Protein AF-A0A222X7Y7-F1 (afdb_monomer)

Structure (mmCIF, N/CA/C/O backbone):
data_AF-A0A222X7Y7-F1
#
_entry.id   AF-A0A222X7Y7-F1
#
loop_
_atom_site.group_PDB
_atom_site.id
_atom_site.type_symbol
_atom_site.label_atom_id
_atom_site.label_alt_id
_atom_site.label_comp_id
_atom_site.label_asym_id
_atom_site.label_entity_id
_atom_site.label_seq_id
_atom_site.pdbx_PDB_ins_code
_atom_site.Cartn_x
_atom_site.Cartn_y
_atom_site.Cartn_z
_atom_site.occupancy
_atom_site.B_iso_or_equiv
_atom_site.auth_seq_id
_atom_site.auth_comp_id
_atom_site.auth_asym_id
_atom_site.auth_atom_id
_atom_site.pdbx_PDB_model_num
ATOM 1 N N . MET A 1 1 ? -8.770 -0.214 -24.053 1.00 42.31 1 MET A N 1
ATOM 2 C CA . MET A 1 1 ? -9.565 -0.746 -22.925 1.00 42.31 1 MET A CA 1
ATOM 3 C C . MET A 1 1 ? -9.275 0.138 -21.732 1.00 42.31 1 MET A C 1
ATOM 5 O O . MET A 1 1 ? -8.101 0.357 -21.471 1.00 42.31 1 MET A O 1
ATOM 9 N N . ALA A 1 2 ? -10.288 0.704 -21.075 1.00 53.00 2 ALA A N 1
ATOM 10 C CA . ALA A 1 2 ? -10.055 1.390 -19.808 1.00 53.00 2 ALA A CA 1
ATOM 11 C C . ALA A 1 2 ? -9.649 0.323 -18.785 1.00 53.00 2 ALA A C 1
ATOM 13 O O . ALA A 1 2 ? -10.415 -0.610 -18.542 1.00 53.00 2 ALA A O 1
ATOM 14 N N . THR A 1 3 ? -8.428 0.402 -18.264 1.00 75.62 3 THR A N 1
ATOM 15 C CA . THR A 1 3 ? -8.021 -0.407 -17.115 1.00 75.62 3 THR A CA 1
ATOM 16 C C . THR A 1 3 ? -8.934 -0.026 -15.945 1.00 75.62 3 THR A C 1
ATOM 18 O O . THR A 1 3 ? -9.217 1.148 -15.730 1.00 75.62 3 THR A O 1
ATOM 21 N N . LYS A 1 4 ? -9.516 -1.009 -15.253 1.00 88.38 4 LYS A N 1
ATOM 22 C CA . LYS A 1 4 ? -10.373 -0.761 -14.086 1.00 88.38 4 LYS A CA 1
ATOM 23 C C . LYS A 1 4 ? -9.467 -0.563 -12.869 1.00 88.38 4 LYS A C 1
ATOM 25 O O . LYS A 1 4 ? -8.509 -1.310 -12.704 1.00 88.38 4 LYS A O 1
ATOM 30 N N . PHE A 1 5 ? -9.776 0.413 -12.019 1.00 95.12 5 PHE A N 1
ATOM 31 C CA . PHE A 1 5 ? -9.166 0.520 -10.696 1.00 95.12 5 PHE A CA 1
ATOM 32 C C . PHE A 1 5 ? -9.981 -0.309 -9.694 1.00 95.12 5 PHE A C 1
ATOM 34 O O . PHE A 1 5 ? -11.063 0.095 -9.277 1.00 95.12 5 PHE A O 1
ATOM 41 N N . ASP A 1 6 ? -9.491 -1.505 -9.370 1.00 96.00 6 ASP A N 1
ATOM 42 C CA . ASP A 1 6 ? -10.204 -2.549 -8.619 1.00 96.00 6 ASP A CA 1
ATOM 43 C C . ASP A 1 6 ? -9.335 -3.193 -7.522 1.00 96.00 6 ASP A C 1
ATOM 45 O O . ASP A 1 6 ? -9.471 -4.371 -7.201 1.00 96.00 6 ASP A O 1
ATOM 49 N N . VAL A 1 7 ? -8.431 -2.418 -6.915 1.00 97.25 7 VAL A N 1
ATOM 50 C CA . VAL A 1 7 ? -7.448 -2.916 -5.931 1.00 97.25 7 VAL A CA 1
ATOM 51 C C . VAL A 1 7 ? -8.078 -3.629 -4.728 1.00 97.25 7 VAL A C 1
ATOM 53 O O . VAL A 1 7 ? -7.539 -4.638 -4.275 1.00 97.25 7 VAL A O 1
ATOM 56 N N . GLU A 1 8 ? -9.234 -3.160 -4.248 1.00 97.94 8 GLU A N 1
ATOM 57 C CA . GLU A 1 8 ? -9.965 -3.802 -3.146 1.00 97.94 8 GLU A CA 1
ATOM 58 C C . GLU A 1 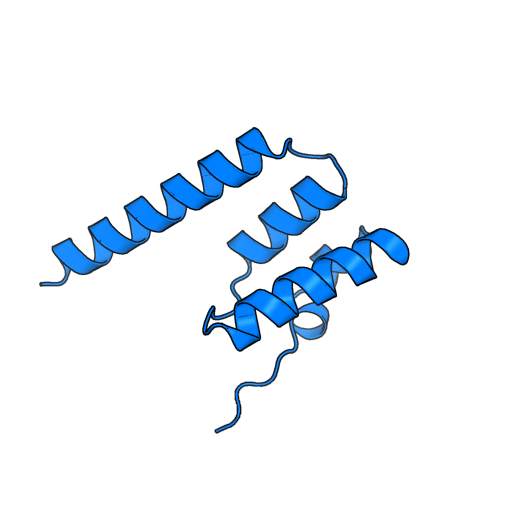8 ? -10.580 -5.148 -3.556 1.00 97.94 8 GLU A C 1
ATOM 60 O O . GLU A 1 8 ? -10.652 -6.061 -2.737 1.00 97.94 8 GLU A O 1
ATOM 65 N N . GLU A 1 9 ? -10.999 -5.290 -4.818 1.00 97.94 9 GLU A N 1
ATOM 66 C CA . GLU A 1 9 ? -11.529 -6.547 -5.361 1.00 97.94 9 GLU A CA 1
ATOM 67 C C . GLU A 1 9 ? -10.398 -7.540 -5.667 1.00 97.94 9 GLU A C 1
ATOM 69 O O . GLU A 1 9 ? -10.567 -8.745 -5.488 1.00 97.94 9 GLU A O 1
ATOM 74 N N . ARG A 1 10 ? -9.237 -7.041 -6.113 1.00 97.50 10 ARG A N 1
ATOM 75 C CA . ARG A 1 10 ? -8.065 -7.862 -6.450 1.00 97.50 10 ARG A CA 1
ATOM 76 C C . ARG A 1 10 ? -7.385 -8.464 -5.224 1.00 97.50 10 ARG A C 1
ATOM 78 O O . ARG A 1 10 ? -6.914 -9.596 -5.314 1.00 97.50 10 ARG A O 1
ATOM 85 N N . TRP A 1 11 ? -7.314 -7.723 -4.114 1.00 98.38 11 TRP A N 1
ATOM 86 C CA . TRP A 1 11 ? -6.611 -8.146 -2.892 1.00 98.38 11 TRP A CA 1
ATOM 87 C C . TRP A 1 11 ? -7.410 -7.873 -1.609 1.00 98.38 11 TRP A C 1
ATOM 89 O O . TRP A 1 11 ? -6.923 -7.174 -0.711 1.00 98.38 11 TRP A O 1
ATOM 99 N N . PRO A 1 12 ? -8.636 -8.410 -1.484 1.00 98.19 12 PRO A N 1
ATOM 100 C CA . PRO A 1 12 ? -9.511 -8.135 -0.345 1.00 98.19 12 PRO A CA 1
ATOM 101 C C . PRO A 1 12 ? -8.875 -8.511 1.002 1.00 98.19 12 PRO A C 1
ATOM 103 O O . PRO A 1 12 ? -9.156 -7.872 2.017 1.00 98.19 12 PRO A O 1
ATOM 106 N N . GLU A 1 13 ? -7.979 -9.501 1.024 1.00 98.31 13 GLU A N 1
ATOM 107 C CA . GLU A 1 13 ? -7.262 -9.949 2.219 1.00 98.31 13 GLU A CA 1
ATOM 108 C C . GLU A 1 13 ? -6.300 -8.896 2.790 1.00 98.31 13 GLU A C 1
ATOM 110 O O . GLU A 1 13 ? -6.043 -8.878 3.996 1.00 98.31 13 GLU A O 1
ATOM 115 N N . LEU A 1 14 ? -5.782 -7.994 1.951 1.00 98.44 14 LEU A N 1
ATOM 116 C CA . LEU A 1 14 ? -4.928 -6.901 2.412 1.00 98.44 14 LEU A CA 1
ATOM 117 C C . LEU A 1 14 ? -5.773 -5.795 3.063 1.00 98.44 14 LEU A C 1
ATOM 119 O O . LEU A 1 14 ? -5.445 -5.313 4.145 1.00 98.44 14 LEU A O 1
ATOM 123 N N . PHE A 1 15 ? -6.915 -5.453 2.459 1.00 98.31 15 PHE A N 1
ATOM 124 C CA . PHE A 1 15 ? -7.809 -4.394 2.947 1.00 98.31 15 PHE A CA 1
ATOM 125 C C . PHE A 1 15 ? -8.670 -4.807 4.149 1.00 98.31 15 PHE A C 1
ATOM 127 O O . PHE A 1 15 ? -9.196 -3.940 4.853 1.00 98.31 15 PHE A O 1
ATOM 134 N N . ALA A 1 16 ? -8.836 -6.107 4.405 1.00 98.00 16 ALA A N 1
ATOM 135 C CA . ALA A 1 16 ? -9.554 -6.624 5.575 1.00 98.00 16 ALA A CA 1
ATOM 136 C C . ALA A 1 16 ? -8.897 -6.238 6.915 1.00 98.00 16 ALA A C 1
ATOM 138 O O . ALA A 1 16 ? -9.547 -6.294 7.955 1.00 98.00 16 ALA A O 1
ATOM 139 N N . GLN A 1 17 ? -7.623 -5.840 6.889 1.00 96.25 17 GLN A N 1
ATOM 140 C CA . GLN A 1 17 ? -6.838 -5.477 8.071 1.00 96.25 17 GLN A CA 1
ATOM 141 C C . GLN A 1 17 ? -6.966 -3.997 8.460 1.00 96.25 17 GLN A C 1
ATOM 143 O O . GLN A 1 17 ? -6.485 -3.608 9.521 1.00 96.25 17 GLN A O 1
ATOM 148 N N . LEU A 1 18 ? -7.571 -3.172 7.601 1.00 97.88 18 LEU A N 1
ATOM 149 C CA . LEU A 1 18 ? -7.647 -1.725 7.776 1.00 97.88 18 LEU A CA 1
ATOM 150 C C . LEU A 1 18 ? -8.971 -1.296 8.398 1.00 97.88 18 LEU A C 1
ATOM 152 O O . LEU A 1 18 ? -10.038 -1.802 8.034 1.00 97.88 18 LEU A O 1
ATOM 156 N N . ASP A 1 19 ? -8.916 -0.276 9.251 1.00 97.69 19 ASP A N 1
ATOM 157 C CA . ASP A 1 19 ? -10.114 0.471 9.613 1.00 97.69 19 ASP A CA 1
ATOM 158 C C . ASP A 1 19 ? -10.620 1.341 8.441 1.00 97.69 19 ASP A C 1
ATOM 160 O O . ASP A 1 19 ? -10.003 1.456 7.378 1.00 97.69 19 ASP A O 1
ATOM 164 N N . SER A 1 20 ? -11.784 1.972 8.617 1.00 97.44 20 SER A N 1
ATOM 165 C CA . SER A 1 20 ? -12.407 2.781 7.558 1.00 97.44 20 SER A CA 1
ATOM 166 C C . SER A 1 20 ? -11.611 4.035 7.174 1.00 97.44 20 SER A C 1
ATOM 168 O O . SER A 1 20 ? -11.729 4.502 6.039 1.00 97.44 20 SER A O 1
ATOM 170 N N . ALA A 1 21 ? -10.845 4.619 8.098 1.00 97.31 21 ALA A N 1
ATOM 171 C CA . ALA A 1 21 ? -10.034 5.802 7.830 1.00 97.31 21 ALA A CA 1
ATOM 172 C C . ALA A 1 21 ? -8.758 5.419 7.074 1.00 97.31 21 ALA A C 1
ATOM 174 O O . ALA A 1 21 ? -8.480 6.001 6.024 1.00 97.31 21 ALA A O 1
ATOM 175 N N . GLN A 1 22 ? -8.057 4.387 7.543 1.00 97.75 22 GLN A N 1
ATOM 176 C CA . GLN A 1 22 ? -6.885 3.815 6.884 1.00 97.75 22 GLN A CA 1
ATOM 177 C C . GLN A 1 22 ? -7.230 3.326 5.479 1.00 97.75 22 GLN A C 1
ATOM 179 O O . GLN A 1 22 ? -6.551 3.679 4.517 1.00 97.75 22 GLN A O 1
ATOM 184 N N . ARG A 1 23 ? -8.334 2.581 5.331 1.00 98.31 23 ARG A N 1
ATOM 185 C CA . ARG A 1 23 ? -8.806 2.100 4.027 1.00 98.31 23 ARG A CA 1
ATOM 186 C C . ARG A 1 23 ? -9.024 3.254 3.055 1.00 98.31 23 ARG A C 1
ATOM 188 O O . ARG A 1 23 ? -8.556 3.185 1.924 1.00 98.31 23 ARG A O 1
ATOM 195 N N . ARG A 1 24 ? -9.696 4.327 3.487 1.00 98.00 24 ARG A N 1
ATOM 196 C CA . ARG A 1 24 ? -9.933 5.501 2.634 1.00 98.00 24 ARG A CA 1
ATOM 197 C C . ARG A 1 24 ? -8.627 6.168 2.212 1.00 98.00 24 ARG A C 1
ATOM 199 O O . ARG A 1 24 ? -8.488 6.485 1.035 1.00 98.00 24 ARG A O 1
ATOM 206 N N . ALA A 1 25 ? -7.695 6.359 3.145 1.00 97.56 25 ALA A N 1
ATOM 207 C CA . ALA A 1 25 ? -6.395 6.958 2.854 1.00 97.56 25 ALA A CA 1
ATOM 208 C C . ALA A 1 25 ? -5.611 6.123 1.828 1.00 97.56 25 ALA A C 1
ATOM 210 O O . ALA A 1 25 ? -5.201 6.650 0.798 1.00 97.56 25 ALA A O 1
ATOM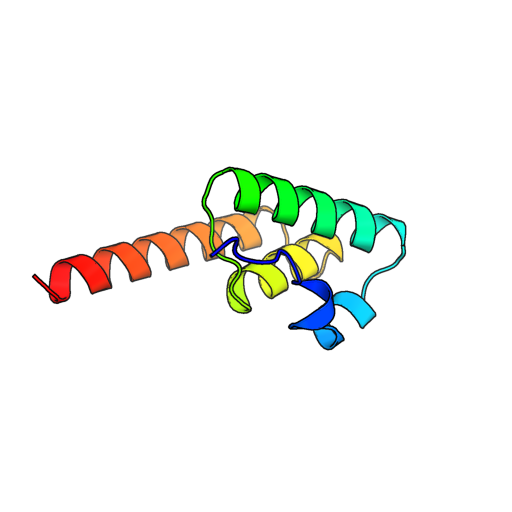 211 N N . VAL A 1 26 ? -5.504 4.808 2.050 1.00 98.25 26 VAL A N 1
ATOM 212 C CA . VAL A 1 26 ? -4.819 3.881 1.136 1.00 98.25 26 VAL A CA 1
ATOM 213 C C . VAL A 1 26 ? -5.455 3.901 -0.255 1.00 98.25 26 VAL A C 1
ATOM 215 O O . VAL A 1 26 ? -4.749 4.065 -1.247 1.00 98.25 26 VAL A O 1
ATOM 218 N N . VAL A 1 27 ? -6.783 3.781 -0.354 1.00 98.25 27 VAL A N 1
ATOM 219 C CA . VAL A 1 27 ? -7.484 3.777 -1.650 1.00 98.25 27 VAL A CA 1
ATOM 220 C C . VAL A 1 27 ? -7.269 5.090 -2.407 1.00 98.25 27 VAL A C 1
ATOM 222 O O . VAL A 1 27 ? -7.038 5.054 -3.613 1.00 98.25 27 VAL A O 1
ATOM 225 N N . GLN A 1 28 ? -7.292 6.240 -1.725 1.00 98.25 28 GLN A N 1
ATOM 226 C CA . GLN A 1 28 ? -7.040 7.537 -2.360 1.00 98.25 28 GLN A CA 1
ATOM 227 C C . GLN A 1 28 ? -5.604 7.666 -2.879 1.00 98.25 28 GLN A C 1
ATOM 229 O O . GLN A 1 28 ? -5.411 8.095 -4.016 1.00 98.25 28 GLN A O 1
ATOM 234 N N . SER A 1 29 ? -4.609 7.249 -2.094 1.00 97.62 29 SER A N 1
ATOM 235 C CA . SER A 1 29 ? -3.206 7.254 -2.523 1.00 97.62 29 SER A CA 1
ATOM 236 C C . SER A 1 29 ? -2.977 6.354 -3.742 1.00 97.62 29 SER A C 1
ATOM 238 O O . SER A 1 29 ? -2.352 6.778 -4.714 1.00 97.62 29 SER A O 1
ATOM 240 N N . LEU A 1 30 ? -3.538 5.140 -3.733 1.00 97.88 30 LEU A N 1
ATOM 241 C CA . LEU A 1 30 ? -3.437 4.200 -4.854 1.00 97.88 30 LEU A CA 1
ATOM 242 C C . LEU A 1 30 ? -4.164 4.709 -6.107 1.00 97.88 30 LEU A C 1
ATOM 244 O O . LEU A 1 30 ? -3.662 4.534 -7.216 1.00 97.88 30 LEU A O 1
ATOM 248 N N . ALA A 1 31 ? -5.324 5.352 -5.945 1.00 97.69 31 ALA A N 1
ATOM 249 C CA . ALA A 1 31 ? -6.071 5.931 -7.058 1.00 97.69 31 ALA A CA 1
ATOM 250 C C . ALA A 1 31 ? -5.309 7.097 -7.707 1.00 97.69 31 ALA A C 1
ATOM 252 O O . ALA A 1 31 ? -5.292 7.197 -8.932 1.00 97.69 31 ALA A O 1
ATOM 253 N N . SER A 1 32 ? -4.645 7.944 -6.908 1.00 97.44 32 SER A N 1
ATOM 254 C CA . SER A 1 32 ? -3.790 9.022 -7.429 1.00 97.44 32 SER A CA 1
ATOM 255 C C . SER A 1 32 ? -2.655 8.458 -8.279 1.00 97.44 32 SER A C 1
ATOM 257 O O . SER A 1 32 ? -2.529 8.821 -9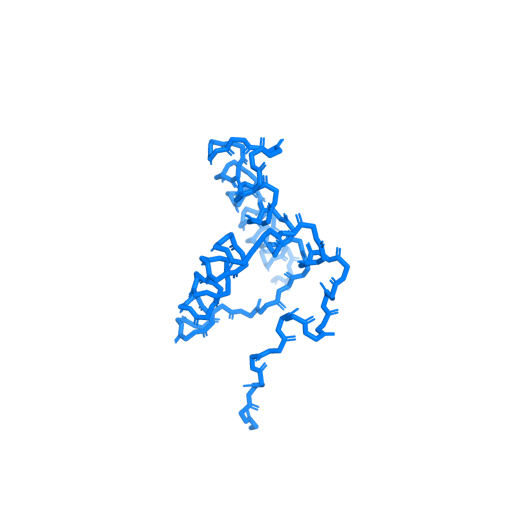.445 1.00 97.44 32 SER A O 1
ATOM 259 N N . ALA A 1 33 ? -1.896 7.498 -7.738 1.00 95.75 33 ALA A N 1
ATOM 260 C CA . ALA A 1 33 ? -0.800 6.861 -8.467 1.00 95.75 33 ALA A CA 1
ATOM 261 C C . ALA A 1 33 ? -1.291 6.198 -9.765 1.00 95.75 33 ALA A C 1
ATOM 263 O O . ALA A 1 33 ? -0.663 6.323 -10.816 1.00 95.75 33 ALA A O 1
ATOM 264 N N . TRP A 1 34 ? -2.449 5.536 -9.716 1.00 9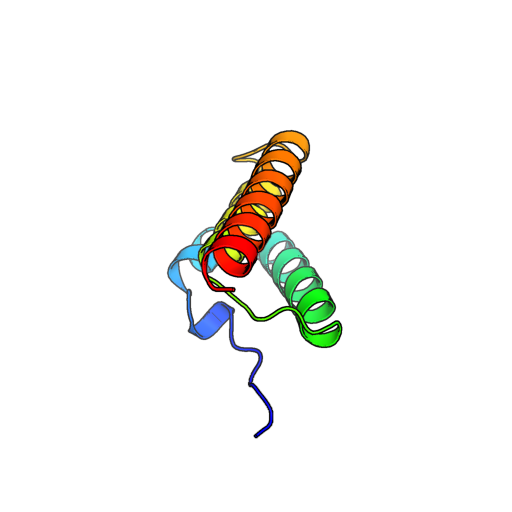6.81 34 TRP A N 1
ATOM 265 C CA . TRP A 1 34 ? -3.059 4.928 -10.894 1.00 96.81 34 TRP A CA 1
ATOM 266 C C . TRP A 1 34 ? -3.408 5.954 -11.983 1.00 96.81 34 TRP A C 1
ATOM 268 O O . TRP A 1 34 ? -3.125 5.725 -13.160 1.00 96.81 34 TRP A O 1
ATOM 278 N N . HIS A 1 35 ? -3.953 7.114 -11.607 1.00 95.88 35 HIS A N 1
ATOM 279 C CA . HIS A 1 35 ? -4.209 8.214 -12.542 1.00 95.88 35 HIS A CA 1
ATOM 280 C C . HIS A 1 35 ? -2.931 8.834 -13.129 1.00 95.88 35 HIS A C 1
ATOM 282 O O . HIS A 1 35 ? -2.984 9.420 -14.210 1.00 95.88 35 HIS A O 1
ATOM 288 N N . GLU A 1 36 ? -1.791 8.663 -12.462 1.00 95.25 36 GLU A N 1
ATOM 289 C CA . GLU A 1 36 ? -0.461 9.076 -12.927 1.00 95.25 36 GLU A CA 1
ATOM 290 C C . GLU A 1 36 ? 0.248 8.001 -13.774 1.00 95.25 36 GLU A C 1
ATOM 292 O O . GLU A 1 36 ? 1.378 8.197 -14.217 1.00 95.25 36 GLU A O 1
ATOM 297 N N . GLY A 1 37 ? -0.421 6.877 -14.048 1.00 94.38 37 GLY A N 1
ATOM 298 C CA . GLY A 1 37 ? 0.085 5.815 -14.918 1.00 94.38 37 GLY A CA 1
ATOM 299 C C . GLY A 1 37 ? 0.779 4.662 -14.194 1.00 94.38 37 GLY A C 1
ATOM 300 O O . GLY A 1 37 ? 1.313 3.776 -14.860 1.00 94.38 37 GLY A O 1
ATOM 301 N N . TRP A 1 38 ? 0.761 4.620 -12.857 1.00 94.25 38 TRP A N 1
ATOM 302 C CA . TRP A 1 38 ? 1.187 3.427 -12.125 1.00 94.25 38 TRP A CA 1
ATOM 303 C C . TRP A 1 38 ? 0.178 2.286 -12.308 1.00 94.25 38 TRP A C 1
ATOM 305 O O . TRP A 1 38 ? -1.035 2.462 -12.172 1.00 94.25 38 TRP A O 1
ATOM 315 N N . GLU A 1 39 ? 0.679 1.083 -12.579 1.00 94.62 39 GLU A N 1
ATOM 316 C CA . GLU A 1 39 ? -0.145 -0.119 -12.665 1.00 94.62 39 GLU A CA 1
ATOM 317 C C . GLU A 1 39 ? -0.195 -0.850 -11.318 1.00 94.62 39 GLU A C 1
ATOM 319 O O . GLU A 1 39 ? 0.856 -1.226 -10.781 1.00 94.62 39 GLU A O 1
ATOM 324 N N . PRO A 1 40 ? -1.397 -1.136 -10.778 1.00 95.25 40 PRO A N 1
ATOM 325 C CA . PRO A 1 40 ? -1.479 -1.793 -9.492 1.00 95.25 40 PRO A CA 1
ATOM 326 C C . PRO A 1 40 ? -0.869 -3.190 -9.487 1.00 95.25 40 PRO A C 1
ATOM 328 O O . PRO A 1 40 ? -1.282 -4.079 -10.243 1.00 95.25 40 PRO A O 1
ATOM 331 N N . ASN A 1 41 ? 0.043 -3.409 -8.541 1.00 95.62 41 ASN A N 1
ATOM 332 C CA . ASN A 1 41 ? 0.636 -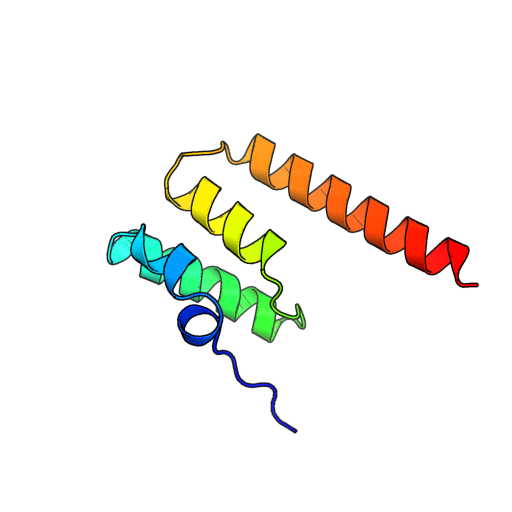4.703 -8.228 1.00 95.62 41 ASN A CA 1
ATOM 333 C C . ASN A 1 41 ? 0.545 -5.002 -6.722 1.00 95.62 41 ASN A C 1
ATOM 335 O O . ASN A 1 41 ? 0.434 -4.101 -5.892 1.00 95.62 41 ASN A O 1
ATOM 339 N N . ARG A 1 42 ? 0.571 -6.293 -6.377 1.00 97.31 42 ARG A N 1
ATOM 340 C CA . ARG A 1 42 ? 0.284 -6.752 -5.013 1.00 97.31 42 ARG A CA 1
ATOM 341 C C . ARG A 1 42 ? 1.353 -6.331 -4.003 1.00 97.31 42 ARG A C 1
ATOM 343 O O . ARG A 1 42 ? 1.015 -6.096 -2.850 1.00 97.31 42 ARG A O 1
ATOM 350 N N . GLU A 1 43 ? 2.620 -6.283 -4.418 1.00 97.62 43 GLU A N 1
ATOM 351 C CA . GLU A 1 43 ? 3.757 -5.969 -3.538 1.00 97.62 43 GLU A CA 1
ATOM 352 C C . GLU A 1 43 ? 3.678 -4.515 -3.054 1.00 97.62 43 GLU A C 1
ATOM 354 O O . GLU A 1 43 ? 3.732 -4.263 -1.854 1.00 97.62 43 GLU A O 1
ATOM 359 N N . ASP A 1 44 ? 3.449 -3.569 -3.965 1.00 97.06 44 ASP A N 1
ATOM 360 C CA . ASP A 1 44 ? 3.302 -2.148 -3.630 1.00 97.06 44 ASP A CA 1
ATOM 361 C C . ASP A 1 44 ? 2.064 -1.873 -2.769 1.00 97.06 44 ASP A C 1
ATOM 363 O O . ASP A 1 44 ? 2.139 -1.107 -1.808 1.00 97.06 44 ASP A O 1
ATOM 367 N N . VAL A 1 45 ? 0.935 -2.530 -3.065 1.00 98.19 45 VAL A N 1
ATOM 368 C CA . VAL A 1 45 ? -0.277 -2.396 -2.243 1.00 98.19 45 VAL A CA 1
ATOM 369 C C . VAL A 1 45 ? -0.058 -2.941 -0.834 1.00 98.19 45 VAL A C 1
ATOM 371 O O . VAL A 1 45 ? -0.480 -2.306 0.129 1.00 98.19 45 VAL A O 1
ATOM 374 N N . ALA A 1 46 ? 0.620 -4.082 -0.690 1.00 98.44 46 ALA A N 1
ATOM 375 C CA . ALA A 1 46 ? 0.934 -4.638 0.623 1.00 98.44 46 ALA A CA 1
ATOM 376 C C . ALA A 1 46 ? 1.860 -3.715 1.431 1.00 98.44 46 ALA A C 1
ATOM 378 O O . ALA A 1 46 ? 1.584 -3.467 2.601 1.00 98.44 46 ALA A O 1
ATOM 379 N N . ASP A 1 47 ? 2.901 -3.158 0.806 1.00 98.31 47 ASP A N 1
ATOM 380 C CA . ASP A 1 47 ? 3.837 -2.250 1.477 1.00 98.31 47 ASP A CA 1
ATOM 381 C C . ASP A 1 47 ? 3.152 -0.955 1.950 1.00 98.31 47 ASP A C 1
ATOM 383 O O . ASP A 1 47 ? 3.395 -0.514 3.073 1.00 98.31 47 ASP A O 1
ATOM 387 N N . LEU A 1 48 ? 2.261 -0.363 1.143 1.00 98.19 48 LEU A N 1
ATOM 388 C CA . LEU A 1 48 ? 1.503 0.824 1.561 1.00 98.19 48 LEU A CA 1
ATOM 389 C C . LEU A 1 48 ? 0.520 0.507 2.699 1.00 98.19 48 LEU A C 1
ATOM 391 O O . LEU A 1 48 ? 0.329 1.318 3.599 1.00 98.19 48 LEU A O 1
ATOM 395 N N . ILE A 1 49 ? -0.102 -0.674 2.681 1.00 98.62 49 ILE A N 1
ATOM 396 C CA . ILE A 1 49 ? -1.006 -1.119 3.751 1.00 98.62 49 ILE A CA 1
ATOM 397 C C . ILE A 1 49 ? -0.242 -1.366 5.052 1.00 98.62 49 ILE A C 1
ATOM 399 O O . ILE A 1 49 ? -0.722 -0.994 6.124 1.00 98.62 49 ILE A O 1
ATOM 403 N N . ASP A 1 50 ? 0.948 -1.962 4.969 1.00 98.44 50 ASP A N 1
ATOM 404 C CA . ASP A 1 50 ? 1.832 -2.154 6.115 1.00 98.44 50 ASP A CA 1
ATOM 405 C C . ASP A 1 50 ? 2.287 -0.819 6.716 1.00 98.44 50 ASP A C 1
ATOM 407 O O . ASP A 1 50 ? 2.360 -0.703 7.940 1.00 98.44 50 ASP A O 1
ATOM 411 N N . GLU A 1 51 ? 2.547 0.192 5.888 1.00 98.19 51 GLU A N 1
ATOM 412 C CA . GLU A 1 51 ? 2.877 1.543 6.351 1.00 98.19 51 GLU A CA 1
ATOM 413 C C . GLU A 1 51 ? 1.660 2.211 7.009 1.00 98.19 51 GLU A C 1
ATOM 415 O O . GLU A 1 51 ? 1.732 2.618 8.169 1.00 98.19 51 GLU A O 1
ATOM 420 N N . ALA A 1 52 ? 0.497 2.186 6.350 1.00 97.31 52 ALA A N 1
ATOM 421 C CA . ALA A 1 52 ? -0.731 2.813 6.843 1.00 97.31 52 ALA A CA 1
ATOM 422 C C . ALA A 1 52 ? -1.239 2.223 8.174 1.00 97.31 52 ALA A C 1
ATOM 424 O O . ALA A 1 52 ? -1.902 2.913 8.957 1.00 97.31 52 ALA A O 1
ATOM 425 N N . ARG A 1 53 ? -0.942 0.944 8.448 1.00 96.81 53 ARG A N 1
ATOM 426 C CA . ARG A 1 53 ? -1.260 0.276 9.725 1.00 96.81 53 ARG A CA 1
ATOM 427 C C . ARG A 1 53 ? -0.131 0.341 10.759 1.00 96.81 53 ARG A C 1
ATOM 429 O O . ARG A 1 53 ? -0.286 -0.206 11.848 1.00 96.81 53 ARG A O 1
ATOM 436 N N . GLY A 1 54 ? 0.995 0.975 10.425 1.00 96.50 54 GLY A N 1
ATOM 437 C CA . GLY A 1 54 ? 2.157 1.131 11.302 1.00 96.50 54 GLY A CA 1
ATOM 438 C C . GLY A 1 54 ? 2.979 -0.144 11.517 1.00 96.50 54 GLY A C 1
ATOM 439 O O . GLY A 1 54 ? 3.733 -0.228 12.484 1.00 96.50 54 GLY A O 1
ATOM 440 N N . ALA A 1 55 ? 2.835 -1.152 10.654 1.00 98.06 55 ALA A N 1
ATOM 441 C CA . ALA A 1 55 ? 3.648 -2.369 10.699 1.00 98.06 55 ALA A CA 1
ATOM 442 C C . ALA A 1 55 ? 5.062 -2.153 10.144 1.00 98.06 55 ALA A C 1
ATOM 444 O O . ALA A 1 55 ? 5.992 -2.856 10.542 1.00 98.06 55 ALA A O 1
ATOM 445 N N . ILE A 1 56 ? 5.224 -1.174 9.252 1.00 98.31 56 ILE A N 1
ATOM 446 C CA . ILE A 1 56 ? 6.519 -0.651 8.821 1.00 98.31 56 ILE A CA 1
ATOM 447 C C . ILE A 1 56 ? 6.545 0.867 8.972 1.00 98.31 56 ILE A C 1
ATOM 449 O O . ILE A 1 56 ? 5.502 1.517 8.968 1.00 98.3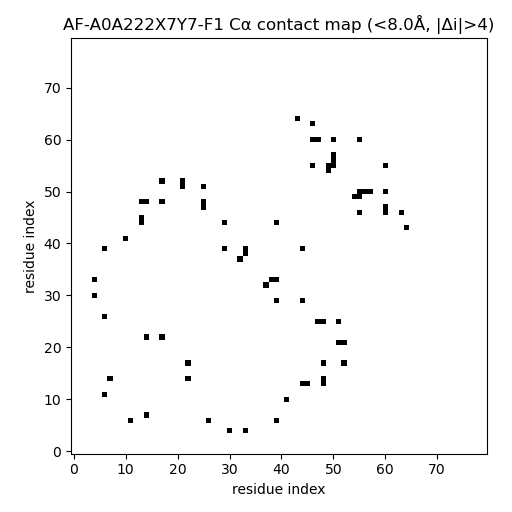1 56 ILE A O 1
ATOM 453 N N . THR A 1 57 ? 7.741 1.435 9.104 1.00 98.38 57 THR A N 1
ATOM 454 C CA . THR A 1 57 ? 7.897 2.892 9.094 1.00 98.38 57 THR A CA 1
ATOM 455 C C . THR A 1 57 ? 7.873 3.430 7.666 1.00 98.38 57 THR A C 1
ATOM 457 O O . THR A 1 57 ? 8.120 2.700 6.700 1.00 98.38 57 THR A O 1
ATOM 460 N N . PHE A 1 58 ? 7.657 4.735 7.528 1.00 97.19 58 PHE A N 1
ATOM 461 C CA . PHE A 1 58 ? 7.757 5.406 6.237 1.00 97.19 58 PHE A CA 1
ATOM 462 C C . PHE A 1 58 ? 9.158 5.266 5.608 1.00 97.19 58 PHE A C 1
ATOM 464 O O . PHE A 1 58 ? 9.286 5.130 4.390 1.00 97.19 58 PHE A O 1
ATOM 471 N N . GLU A 1 59 ? 10.228 5.234 6.411 1.00 98.50 59 GLU A N 1
ATOM 472 C CA . GLU A 1 59 ? 11.594 4.994 5.922 1.00 98.50 59 GLU A CA 1
ATOM 473 C C . GLU A 1 59 ? 11.775 3.574 5.371 1.00 98.50 59 GLU A C 1
ATOM 475 O O . GLU A 1 59 ? 12.461 3.380 4.366 1.00 98.50 59 GLU A O 1
AT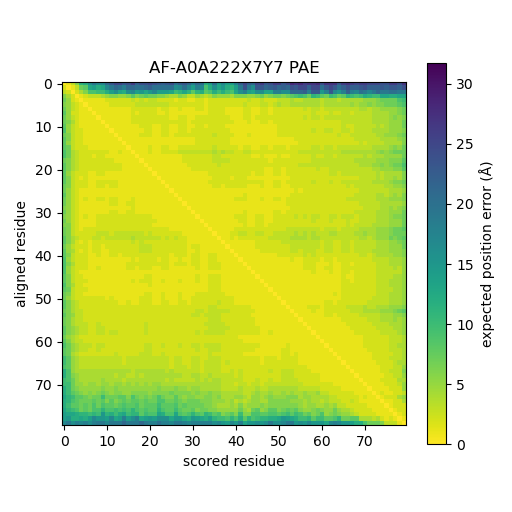OM 480 N N . GLU A 1 60 ? 11.167 2.571 6.009 1.00 98.50 60 GLU A N 1
ATOM 481 C CA . GLU A 1 60 ? 11.148 1.196 5.499 1.00 98.50 60 GLU A CA 1
ATOM 482 C C . GLU A 1 60 ? 10.392 1.119 4.171 1.00 98.50 60 GLU A C 1
ATOM 484 O O . GLU A 1 60 ? 10.916 0.570 3.198 1.00 98.50 60 GLU A O 1
ATOM 489 N N . TYR A 1 61 ? 9.201 1.718 4.112 1.00 98.00 61 TYR A N 1
ATOM 490 C CA . TYR A 1 61 ? 8.391 1.798 2.899 1.00 98.00 61 TYR A CA 1
ATOM 491 C C . TYR A 1 61 ? 9.165 2.433 1.731 1.00 98.00 61 TYR A C 1
ATOM 493 O O . TYR A 1 61 ? 9.225 1.871 0.630 1.00 98.00 61 TYR A O 1
ATOM 501 N N . GLN A 1 62 ? 9.833 3.565 1.973 1.00 97.56 62 GLN A N 1
ATOM 502 C CA . GLN A 1 62 ? 10.669 4.223 0.968 1.00 97.56 62 GLN A CA 1
ATOM 503 C C . GLN A 1 62 ? 11.828 3.334 0.517 1.00 97.56 62 GLN A C 1
ATOM 505 O O . GLN A 1 62 ? 12.060 3.193 -0.684 1.00 97.56 62 GLN A O 1
ATOM 510 N N . ARG A 1 63 ? 12.536 2.687 1.451 1.00 98.25 63 ARG A N 1
ATOM 511 C CA . ARG A 1 63 ? 13.661 1.806 1.108 1.00 98.25 63 ARG A CA 1
ATOM 512 C C . ARG A 1 63 ? 13.220 0.646 0.219 1.00 98.25 63 ARG A C 1
ATOM 514 O O . ARG A 1 63 ? 13.898 0.341 -0.762 1.00 98.25 63 ARG A O 1
ATOM 521 N N . ARG A 1 64 ? 12.080 0.018 0.529 1.00 98.06 64 ARG A N 1
ATOM 522 C CA . ARG A 1 64 ? 11.498 -1.050 -0.301 1.00 98.06 64 ARG A CA 1
ATOM 523 C C . ARG A 1 64 ? 11.124 -0.540 -1.686 1.00 98.06 64 ARG A C 1
ATOM 525 O O . ARG A 1 64 ? 11.424 -1.207 -2.675 1.00 98.06 64 ARG A O 1
ATOM 532 N N . SER A 1 65 ? 10.518 0.642 -1.760 1.00 95.56 65 SER A N 1
ATOM 533 C CA . SER A 1 65 ? 10.119 1.280 -3.019 1.00 95.56 65 SER A CA 1
ATOM 534 C C . SER A 1 65 ? 11.323 1.573 -3.921 1.00 95.56 65 SER A C 1
ATOM 536 O O . SER A 1 65 ? 11.315 1.196 -5.093 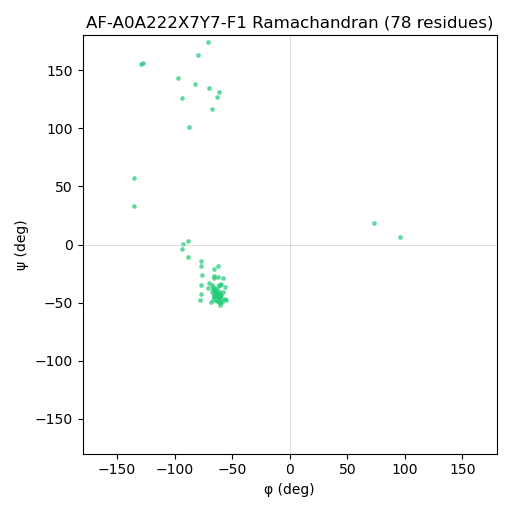1.00 95.56 65 SER A O 1
ATOM 538 N N . VAL A 1 66 ? 12.403 2.133 -3.367 1.00 96.69 66 VAL A N 1
ATOM 539 C CA . VAL A 1 66 ? 13.661 2.368 -4.100 1.00 96.69 66 VAL A CA 1
ATOM 540 C C . VAL A 1 66 ? 14.268 1.052 -4.583 1.00 96.69 66 VAL A C 1
ATOM 542 O O . VAL A 1 66 ? 14.548 0.903 -5.771 1.00 96.69 66 VAL A O 1
ATOM 545 N N . ALA A 1 67 ? 14.388 0.054 -3.702 1.00 96.62 67 ALA A N 1
ATOM 546 C CA . ALA A 1 67 ? 14.946 -1.244 -4.074 1.00 96.62 67 ALA A CA 1
ATOM 547 C C . ALA A 1 67 ? 14.131 -1.934 -5.187 1.00 96.62 67 ALA A C 1
ATOM 549 O O . ALA A 1 67 ? 14.697 -2.610 -6.046 1.00 96.62 67 ALA A O 1
ATOM 550 N N . LYS A 1 68 ? 12.801 -1.776 -5.206 1.00 94.75 68 LYS A N 1
ATOM 551 C CA . LYS A 1 68 ? 11.935 -2.284 -6.286 1.00 94.75 68 LYS A CA 1
ATOM 552 C C . LYS A 1 68 ? 12.198 -1.579 -7.612 1.00 94.75 68 LYS A C 1
ATOM 554 O O . LYS A 1 68 ? 12.338 -2.262 -8.629 1.00 94.75 68 LYS A O 1
ATOM 559 N N . ALA A 1 69 ? 12.317 -0.253 -7.597 1.00 92.00 69 ALA A N 1
ATOM 560 C CA . ALA A 1 69 ? 12.642 0.530 -8.785 1.00 92.00 69 ALA A CA 1
ATOM 561 C C . ALA A 1 69 ? 14.009 0.127 -9.369 1.00 92.00 69 ALA A C 1
ATOM 563 O O . ALA A 1 69 ? 14.121 -0.134 -10.566 1.00 92.00 69 ALA A O 1
ATOM 564 N N . GLU A 1 70 ? 15.029 -0.042 -8.526 1.00 95.25 70 GLU A N 1
ATOM 565 C CA . GLU A 1 70 ? 16.359 -0.503 -8.947 1.00 95.25 70 GLU A CA 1
ATOM 566 C C . GLU A 1 70 ? 16.321 -1.906 -9.570 1.00 95.25 70 GLU A C 1
ATOM 568 O O . GLU A 1 70 ? 16.946 -2.150 -10.610 1.00 95.25 70 GLU A O 1
ATOM 573 N N . ARG A 1 71 ? 15.549 -2.830 -8.977 1.00 94.44 71 ARG A N 1
ATOM 574 C CA . ARG A 1 71 ? 15.331 -4.173 -9.540 1.00 94.44 71 ARG A CA 1
ATOM 575 C C . ARG A 1 71 ? 14.649 -4.104 -10.906 1.00 94.44 71 ARG A C 1
ATOM 577 O O . ARG A 1 71 ? 15.030 -4.857 -11.798 1.00 94.44 71 ARG A O 1
ATOM 584 N N . ALA A 1 72 ? 13.653 -3.234 -11.075 1.00 89.31 72 ALA A N 1
ATOM 585 C CA . ALA A 1 72 ? 12.956 -3.057 -12.348 1.00 89.31 72 ALA A CA 1
ATOM 586 C C . ALA A 1 72 ? 13.903 -2.546 -13.443 1.00 89.31 72 ALA A C 1
ATOM 588 O O . ALA A 1 72 ? 14.005 -3.182 -14.491 1.00 89.31 72 ALA A O 1
ATOM 589 N N . ILE A 1 73 ? 14.680 -1.499 -13.149 1.00 92.25 73 ILE A N 1
ATOM 590 C CA . ILE A 1 73 ? 15.681 -0.933 -14.069 1.00 92.25 73 ILE A CA 1
ATOM 591 C C . ILE A 1 73 ? 16.736 -1.979 -14.445 1.00 92.25 73 ILE A C 1
ATOM 593 O O . ILE A 1 73 ? 17.120 -2.106 -15.606 1.00 92.25 73 ILE A O 1
ATOM 597 N N . SER A 1 74 ? 17.212 -2.751 -13.466 1.00 93.31 74 SER A N 1
ATOM 598 C CA . SER A 1 74 ? 18.223 -3.788 -13.700 1.00 93.31 74 SER A CA 1
ATOM 599 C C . SER A 1 74 ? 17.708 -4.895 -14.622 1.00 93.31 74 SER A C 1
ATOM 601 O O . SER A 1 74 ? 18.445 -5.353 -15.492 1.00 93.31 74 SER A O 1
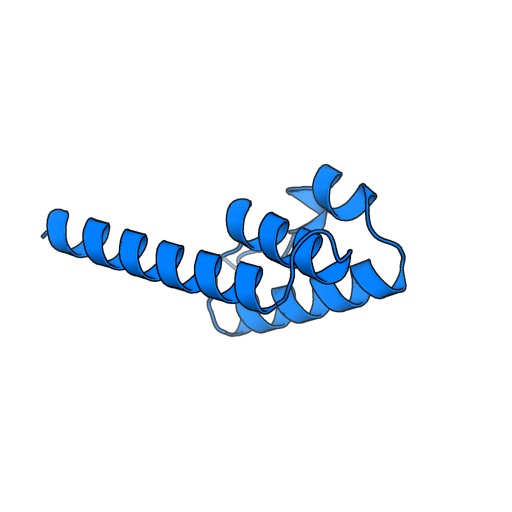ATOM 603 N N . ARG A 1 75 ? 16.439 -5.304 -14.471 1.00 90.62 75 ARG A N 1
ATOM 604 C CA . ARG A 1 75 ? 15.805 -6.292 -15.359 1.00 90.62 75 ARG A CA 1
ATOM 605 C C . ARG A 1 75 ? 15.644 -5.769 -16.780 1.00 90.62 75 ARG A C 1
ATOM 607 O O . ARG A 1 75 ? 15.932 -6.505 -17.714 1.00 90.62 75 ARG A O 1
ATOM 614 N N . GLU A 1 76 ? 15.209 -4.522 -16.932 1.00 89.00 76 GLU A N 1
ATOM 615 C CA . GLU A 1 76 ? 15.045 -3.896 -18.245 1.00 89.00 76 GLU A CA 1
ATOM 616 C C . GLU A 1 76 ? 16.386 -3.804 -18.981 1.00 89.00 76 GLU A C 1
ATOM 618 O O . GLU A 1 76 ? 16.487 -4.221 -20.129 1.00 89.00 76 GLU A O 1
ATOM 623 N N . ARG A 1 77 ? 17.452 -3.380 -18.289 1.00 88.75 77 ARG A N 1
ATOM 624 C CA . ARG A 1 77 ? 18.812 -3.341 -18.851 1.00 88.75 77 ARG A CA 1
ATOM 625 C C . ARG A 1 77 ? 19.352 -4.708 -19.260 1.00 88.75 77 ARG A C 1
ATOM 627 O O . ARG A 1 77 ? 20.106 -4.778 -20.218 1.00 88.75 77 ARG A O 1
ATOM 634 N N . ALA A 1 78 ? 19.013 -5.766 -18.526 1.00 86.81 78 ALA A N 1
ATOM 635 C CA . ALA A 1 78 ? 19.447 -7.127 -18.843 1.00 86.81 78 ALA A CA 1
ATOM 636 C C . ALA A 1 78 ? 18.654 -7.766 -20.000 1.00 86.81 78 ALA A C 1
ATOM 638 O O . ALA A 1 78 ? 19.064 -8.807 -20.506 1.00 86.81 78 ALA A O 1
ATOM 639 N N . ALA A 1 79 ? 17.515 -7.180 -20.381 1.00 82.62 79 ALA A N 1
ATOM 640 C CA . ALA A 1 79 ? 16.669 -7.643 -21.480 1.00 82.62 79 ALA A CA 1
ATOM 641 C C . ALA A 1 79 ? 16.971 -6.948 -22.826 1.00 82.62 79 ALA A C 1
ATOM 643 O O . ALA A 1 79 ? 16.348 -7.300 -23.829 1.00 82.62 79 ALA A O 1
ATOM 644 N N . LEU A 1 80 ? 17.892 -5.976 -22.833 1.00 71.31 80 LEU A N 1
ATOM 645 C CA . LEU A 1 80 ? 18.424 -5.277 -24.011 1.00 71.31 80 LEU A CA 1
ATOM 646 C C . LEU A 1 80 ? 19.678 -5.979 -24.544 1.00 71.31 80 LEU A C 1
ATOM 648 O O . LEU A 1 80 ? 19.820 -6.030 -25.786 1.00 71.31 80 LEU A O 1
#

Nearest PDB structures (foldseek):
  5eu0-assembly1_B  TM=6.435E-01  e=2.418E+00  Bartonella rochalimae ATCC BAA-1498

Sequence (80 aa):
MATKFDVEERWPELFAQLDSAQRRAVVQSLASAWHEGWEPNREDVADLIDEARGAITFEEYQRRSVAKAERAISRERAAL

Mean predicted aligned error: 3.42 Å

Solvent-accessible surface area (backbone atoms only — not comparable to full-atom values): 4857 Å² total; per-residue (Å²): 130,86,81,79,94,48,67,64,77,75,41,47,80,68,59,71,78,48,54,78,66,50,45,51,54,52,52,51,54,53,50,52,44,40,76,73,69,50,76,93,50,72,67,65,54,49,47,52,51,33,35,69,71,64,77,38,50,69,68,54,45,50,52,52,51,52,54,50,52,52,51,51,52,53,52,55,64,73,75,110

pLDDT: mean 94.41, std 8.87, range [42.31, 98.62]

Secondary structure (DSSP, 8-state):
-PPP--HHHH-HHHHTTS-HHHHHHHHHHHHHHHHTTPPP-HHHHHHHHHHHTTSS-HHHHHHHHHHHHHHHHHHHHHT-

Foldseek 3Di:
DPDDPQVCVVCVVLLVPDDPVLSVVLSVVVVVVVVVPDDDDDVLSNLSSCCSVVVDDPVVSVVVVVVVVVVVVVVVVVVD

Radius of gyration: 13.78 Å; Cα contacts (8 Å, |Δi|>4): 38; chains: 1; bounding box: 32×19×35 Å